Protein AF-A0A382HVM8-F1 (afdb_monomer_lite)

Radius of gyration: 21.66 Å; chains: 1; bounding box: 78×42×53 Å

Sequence (182 aa):
MFVGMLILSVFGITFSLKAVERPIEVECPLGGSNAKGWVILGSYHSGVGLDGKQYGAHVQPNPPPECPDNGFLVYKENFSESELIQLRKYIFSEEYQSMWKNTAPAFYRLAKIYEYMGESITDHYYHYVIATWEYDYPPFGKKYSFYTLEAIEVLKKTIGIMRSNLLSETQFVEVHYLLAEL

pLDDT: mean 85.9, std 16.01, range [37.81, 98.69]

Organism: NCBI:txid408172

Structure (mmCIF, N/CA/C/O backbone):
data_AF-A0A382HVM8-F1
#
_entry.id   AF-A0A382HVM8-F1
#
loop_
_atom_site.group_PDB
_atom_site.id
_atom_site.type_symbol
_atom_site.label_atom_id
_atom_site.label_alt_id
_atom_site.label_comp_id
_atom_site.label_asym_id
_atom_site.label_entity_id
_atom_site.label_seq_id
_atom_site.pdbx_PDB_ins_code
_atom_site.Cartn_x
_atom_site.Cartn_y
_atom_site.Cartn_z
_atom_site.occupancy
_atom_site.B_iso_or_equiv
_atom_site.auth_seq_id
_atom_site.auth_comp_id
_atom_site.auth_asym_id
_atom_site.auth_atom_id
_atom_site.pdbx_PDB_model_num
ATOM 1 N N . MET A 1 1 ? 63.382 -13.821 -36.433 1.00 37.81 1 MET A N 1
ATOM 2 C CA . MET A 1 1 ? 63.246 -12.443 -35.921 1.00 37.81 1 MET A CA 1
ATOM 3 C C . MET A 1 1 ? 61.794 -12.280 -35.494 1.00 37.81 1 MET A C 1
ATOM 5 O O . MET A 1 1 ? 60.917 -12.332 -36.344 1.00 37.81 1 MET A O 1
ATOM 9 N N . PHE A 1 2 ? 61.550 -12.293 -34.184 1.00 41.06 2 PHE A N 1
ATOM 10 C CA . PHE A 1 2 ? 60.227 -12.287 -33.550 1.00 41.06 2 PHE A CA 1
ATOM 11 C C . PHE A 1 2 ? 59.640 -10.873 -33.538 1.00 41.06 2 PHE A C 1
ATOM 13 O O . PHE A 1 2 ? 60.324 -9.970 -33.073 1.00 41.06 2 PHE A O 1
ATOM 20 N N . VAL A 1 3 ? 58.370 -10.709 -33.918 1.00 41.31 3 VAL A N 1
ATOM 21 C CA . VAL A 1 3 ? 57.500 -9.666 -33.346 1.00 41.31 3 VAL A CA 1
ATOM 22 C C . VAL A 1 3 ? 56.098 -10.263 -33.200 1.00 41.31 3 VAL A C 1
ATOM 24 O O . VAL A 1 3 ? 55.294 -10.242 -34.126 1.00 41.31 3 VAL A O 1
ATOM 27 N N . GLY A 1 4 ? 55.834 -10.873 -32.044 1.00 42.28 4 GLY A N 1
ATOM 28 C CA . GLY A 1 4 ? 54.485 -11.253 -31.632 1.00 42.28 4 GLY A CA 1
ATOM 29 C C . GLY A 1 4 ? 53.815 -10.047 -30.981 1.00 42.28 4 GLY A C 1
ATOM 30 O O . GLY A 1 4 ? 54.260 -9.593 -29.929 1.00 42.28 4 GLY A O 1
ATOM 31 N N . MET A 1 5 ? 52.782 -9.504 -31.621 1.00 45.06 5 MET A N 1
ATOM 32 C CA . MET A 1 5 ? 52.006 -8.379 -31.104 1.00 45.06 5 MET A CA 1
ATOM 33 C C . MET A 1 5 ? 50.995 -8.904 -30.076 1.00 45.06 5 MET A C 1
ATOM 35 O O . MET A 1 5 ? 49.985 -9.507 -30.428 1.00 45.06 5 MET A O 1
ATOM 39 N N . LEU A 1 6 ? 51.306 -8.721 -28.793 1.00 43.75 6 LEU A N 1
ATOM 40 C CA . LEU A 1 6 ? 50.438 -9.063 -27.668 1.00 43.75 6 LEU A CA 1
ATOM 41 C C . LEU A 1 6 ? 49.329 -8.004 -27.561 1.00 43.75 6 LEU A C 1
ATOM 43 O O . LEU A 1 6 ? 49.561 -6.894 -27.087 1.00 43.75 6 LEU A O 1
ATOM 47 N N . ILE A 1 7 ? 48.126 -8.336 -28.033 1.00 53.12 7 ILE A N 1
ATOM 48 C CA . ILE A 1 7 ? 46.932 -7.508 -27.835 1.00 53.12 7 ILE A CA 1
ATOM 49 C C . ILE A 1 7 ? 46.435 -7.758 -26.407 1.00 53.12 7 ILE A C 1
ATOM 51 O O . ILE A 1 7 ? 45.802 -8.771 -26.121 1.00 53.12 7 ILE A O 1
ATOM 55 N N . LEU A 1 8 ? 46.749 -6.834 -25.498 1.00 46.56 8 LEU A N 1
ATOM 56 C CA . LEU A 1 8 ? 46.142 -6.757 -24.170 1.00 46.56 8 LEU A CA 1
ATOM 57 C C . LEU A 1 8 ? 44.686 -6.297 -24.327 1.00 46.56 8 LEU A C 1
ATOM 59 O O . LEU A 1 8 ? 44.400 -5.105 -24.413 1.00 46.56 8 LEU A O 1
ATOM 63 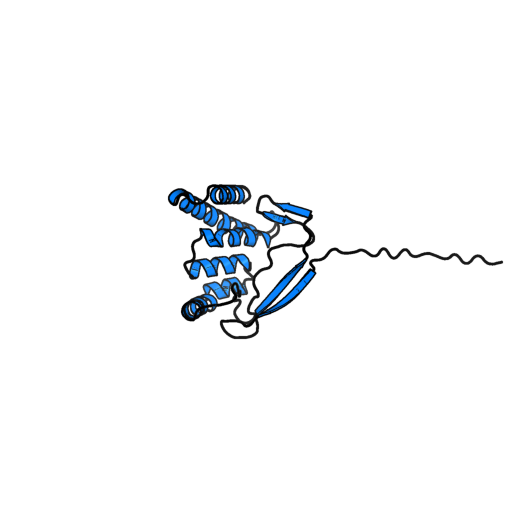N N . SER A 1 9 ? 43.754 -7.248 -24.389 1.00 52.94 9 SER A N 1
ATOM 64 C CA . SER A 1 9 ? 42.328 -6.954 -24.269 1.00 52.94 9 SER A CA 1
ATOM 65 C C . SER A 1 9 ? 42.030 -6.551 -22.824 1.00 52.94 9 SER A C 1
ATOM 67 O O . SER A 1 9 ? 41.963 -7.402 -21.934 1.00 52.94 9 SER A O 1
ATOM 69 N N . VAL A 1 10 ? 41.865 -5.252 -22.580 1.00 55.69 10 VAL A N 1
ATOM 70 C CA . VAL A 1 10 ? 41.338 -4.734 -21.315 1.00 55.69 10 VAL A CA 1
ATOM 71 C C . VAL A 1 10 ? 39.867 -5.145 -21.233 1.00 55.69 10 VAL A C 1
ATOM 73 O O . VAL A 1 10 ? 38.993 -4.484 -21.788 1.00 55.69 10 VAL A O 1
ATOM 76 N N . PHE A 1 11 ? 39.589 -6.268 -20.571 1.00 50.72 11 PHE A N 1
ATOM 77 C CA . PHE A 1 11 ? 38.240 -6.589 -20.114 1.00 50.72 11 PHE A CA 1
ATOM 78 C C . PHE A 1 11 ? 37.888 -5.587 -19.012 1.00 50.72 11 PHE A C 1
ATOM 80 O O . PHE A 1 11 ? 38.277 -5.747 -17.857 1.00 50.72 11 PHE A O 1
ATOM 87 N N . GLY A 1 12 ? 37.198 -4.509 -19.385 1.00 49.56 12 GLY A N 1
ATOM 88 C CA . GLY A 1 12 ? 36.586 -3.606 -18.422 1.00 49.56 12 GLY A CA 1
ATOM 89 C C . GLY A 1 12 ? 35.545 -4.379 -17.620 1.00 49.56 12 GLY A C 1
ATOM 90 O O . GLY A 1 12 ? 34.498 -4.739 -18.150 1.00 49.56 12 GLY A O 1
ATOM 91 N N . ILE A 1 13 ? 35.839 -4.662 -16.351 1.00 52.75 13 ILE A N 1
ATOM 92 C CA . ILE A 1 13 ? 34.849 -5.193 -15.416 1.00 52.75 13 ILE A CA 1
ATOM 93 C C . ILE A 1 13 ? 33.892 -4.040 -15.117 1.00 52.75 13 ILE A C 1
ATOM 95 O O . ILE A 1 13 ? 34.187 -3.159 -14.311 1.00 52.75 13 ILE A O 1
ATOM 99 N N . THR A 1 14 ? 32.751 -4.006 -15.800 1.00 47.22 14 THR A N 1
ATOM 100 C CA . THR A 1 14 ? 31.654 -3.116 -15.428 1.00 47.22 14 THR A CA 1
ATOM 101 C C . THR A 1 14 ? 31.059 -3.636 -14.125 1.00 47.22 14 THR A C 1
ATOM 103 O O . THR A 1 14 ? 30.278 -4.588 -14.127 1.00 47.22 14 THR A O 1
ATOM 106 N N . PHE A 1 15 ? 31.438 -3.036 -12.997 1.00 50.12 15 PHE A N 1
ATOM 107 C CA . PHE A 1 15 ? 30.725 -3.232 -11.740 1.00 50.12 15 PHE A CA 1
ATOM 108 C C . PHE A 1 15 ? 29.355 -2.562 -11.863 1.00 50.12 15 PHE A C 1
ATOM 110 O O . PHE A 1 15 ? 29.220 -1.353 -11.690 1.00 50.12 15 PHE A O 1
ATOM 117 N N . SER A 1 16 ? 28.325 -3.335 -12.198 1.00 54.16 16 SER A N 1
ATOM 118 C CA . SER A 1 16 ? 26.950 -2.885 -12.004 1.00 54.16 16 SER A CA 1
ATOM 119 C C . SER A 1 16 ? 26.664 -2.899 -10.504 1.00 54.16 16 SER A C 1
ATOM 121 O O . SER A 1 16 ? 26.513 -3.968 -9.915 1.00 54.16 16 SER A O 1
ATOM 123 N N . LEU A 1 17 ? 26.609 -1.721 -9.881 1.00 56.84 17 LEU A N 1
ATOM 124 C CA . LEU A 1 17 ? 26.059 -1.560 -8.535 1.00 56.84 17 LEU A CA 1
ATOM 125 C C . LEU A 1 17 ? 24.575 -1.935 -8.611 1.00 56.84 17 LEU A C 1
ATOM 127 O O . LEU A 1 17 ? 23.784 -1.184 -9.170 1.00 56.84 17 LEU A O 1
ATOM 131 N N . LYS A 1 18 ? 24.216 -3.132 -8.149 1.00 60.19 18 LYS A N 1
ATOM 132 C CA . LYS A 1 18 ? 22.827 -3.587 -8.025 1.00 60.19 18 LYS A CA 1
ATOM 133 C C . LYS A 1 18 ? 22.437 -3.648 -6.555 1.00 60.19 18 LYS A C 1
ATOM 135 O O . LYS A 1 18 ? 23.297 -3.823 -5.690 1.00 60.19 18 LYS A O 1
ATOM 140 N N . ALA A 1 19 ? 21.135 -3.572 -6.298 1.00 66.19 19 ALA A N 1
ATOM 141 C CA . ALA A 1 19 ? 20.548 -3.938 -5.017 1.00 66.19 19 ALA A CA 1
ATOM 142 C C . ALA A 1 19 ? 21.050 -5.288 -4.530 1.00 66.19 19 ALA A C 1
ATOM 144 O O . ALA A 1 19 ? 20.976 -6.292 -5.239 1.00 66.19 19 ALA A O 1
ATOM 145 N N . VAL A 1 20 ? 21.614 -5.282 -3.317 1.00 82.38 20 VAL A N 1
ATOM 146 C CA . VAL A 1 20 ? 21.903 -6.517 -2.605 1.00 82.38 20 VAL A CA 1
ATOM 147 C C . VAL A 1 20 ? 20.584 -6.908 -1.973 1.00 82.38 20 VAL A C 1
ATOM 149 O O . VAL A 1 20 ? 20.233 -6.431 -0.899 1.00 82.38 20 VAL A O 1
ATOM 152 N N . GLU A 1 21 ? 19.820 -7.716 -2.691 1.00 86.56 21 GLU A N 1
ATOM 153 C CA . GLU A 1 21 ? 18.525 -8.213 -2.249 1.00 86.56 21 GLU A CA 1
ATOM 154 C C . GLU A 1 21 ? 18.589 -9.715 -2.060 1.00 86.56 21 GLU A C 1
ATOM 156 O O . GLU A 1 21 ? 19.360 -10.424 -2.714 1.00 86.56 21 GLU A O 1
ATOM 161 N N . ARG A 1 22 ? 17.754 -10.209 -1.155 1.00 91.44 22 ARG A N 1
ATOM 162 C CA . ARG A 1 22 ? 17.593 -11.636 -0.927 1.00 91.44 22 ARG A CA 1
ATOM 163 C C . ARG A 1 22 ? 16.117 -11.991 -1.025 1.00 91.44 22 ARG A C 1
ATOM 165 O O . ARG A 1 22 ? 15.311 -11.334 -0.362 1.00 91.44 22 ARG A O 1
ATOM 172 N N . PRO A 1 23 ? 15.757 -13.030 -1.796 1.00 94.75 23 PRO A N 1
ATOM 173 C CA . PRO A 1 23 ? 14.389 -13.505 -1.808 1.00 94.75 23 PRO A CA 1
ATOM 174 C C . PRO A 1 23 ? 14.037 -14.055 -0.425 1.00 94.75 23 PRO A C 1
ATOM 176 O O . PRO A 1 23 ? 14.858 -14.694 0.248 1.00 94.75 23 PRO A O 1
ATOM 179 N N . ILE A 1 24 ? 12.811 -13.792 -0.002 1.00 96.19 24 ILE A N 1
ATOM 180 C CA . ILE A 1 24 ? 12.230 -14.345 1.213 1.00 96.19 24 ILE A CA 1
ATOM 181 C C . ILE A 1 24 ? 10.921 -15.044 0.897 1.00 96.19 24 ILE A C 1
ATOM 183 O O . ILE A 1 24 ? 10.186 -14.648 -0.009 1.00 96.19 24 ILE A O 1
ATOM 187 N N . GLU A 1 25 ? 10.644 -16.069 1.690 1.00 97.88 25 GLU A N 1
ATOM 188 C CA . GLU A 1 25 ? 9.352 -16.729 1.736 1.00 97.88 25 GLU A CA 1
ATOM 189 C C . GLU A 1 25 ? 8.856 -16.712 3.177 1.00 97.88 25 GLU A C 1
ATOM 191 O O . GLU A 1 25 ? 9.616 -17.018 4.099 1.00 97.88 25 GLU A O 1
ATOM 196 N N . VAL A 1 26 ? 7.598 -16.328 3.364 1.00 97.31 26 VAL A N 1
ATOM 197 C CA . VAL A 1 26 ? 6.917 -16.338 4.663 1.00 97.31 26 VAL A CA 1
ATOM 198 C C . VAL A 1 26 ? 5.597 -17.084 4.526 1.00 97.31 26 VAL A C 1
ATOM 200 O O . VAL A 1 26 ? 5.016 -17.135 3.441 1.00 97.31 26 VAL A O 1
ATOM 203 N N . GLU A 1 27 ? 5.126 -17.694 5.608 1.00 97.75 27 GLU A N 1
ATOM 204 C CA . GLU A 1 27 ? 3.836 -18.384 5.603 1.00 97.75 27 GLU A CA 1
ATOM 205 C C . GLU A 1 27 ? 2.711 -17.406 5.235 1.00 97.75 27 GLU A C 1
ATOM 207 O O . GLU A 1 27 ? 2.679 -16.280 5.732 1.00 97.75 27 GLU A O 1
ATOM 212 N N . CYS A 1 28 ? 1.793 -17.819 4.354 1.00 97.56 28 CYS A N 1
ATOM 213 C CA . CYS A 1 28 ? 0.627 -17.006 4.024 1.00 97.56 28 CYS A CA 1
ATOM 214 C C . CYS A 1 28 ? -0.447 -17.163 5.117 1.00 97.56 28 CYS A C 1
ATOM 216 O O . CYS A 1 28 ? -1.061 -18.231 5.196 1.00 97.56 28 CYS A O 1
ATOM 218 N N . PRO A 1 29 ? -0.779 -16.118 5.901 1.00 97.38 29 PRO A N 1
ATOM 219 C CA . PRO A 1 29 ? -1.693 -16.255 7.043 1.00 97.38 29 PRO A CA 1
ATOM 220 C C . PRO A 1 29 ? -3.130 -16.627 6.652 1.00 97.38 29 PRO A C 1
ATOM 222 O O . PRO A 1 29 ? -3.915 -17.113 7.463 1.00 97.38 29 PRO A O 1
ATOM 225 N N . LEU A 1 30 ? -3.503 -16.396 5.391 1.00 97.12 30 LEU A N 1
ATOM 226 C CA . LEU A 1 30 ? -4.824 -16.735 4.865 1.00 97.12 30 LEU A CA 1
ATOM 227 C C . LEU A 1 30 ? -4.886 -18.142 4.248 1.00 97.12 30 LEU A C 1
ATOM 229 O O . LEU A 1 30 ? -5.970 -18.576 3.841 1.00 97.12 30 LEU A O 1
ATOM 233 N N . GLY A 1 31 ? -3.769 -18.873 4.254 1.00 94.19 31 GLY A N 1
ATOM 234 C CA . GLY A 1 31 ? -3.607 -20.194 3.656 1.00 94.19 31 GLY A CA 1
ATOM 235 C C . GLY A 1 31 ? -3.181 -20.148 2.187 1.00 94.19 31 GLY A C 1
ATOM 236 O O . GLY A 1 31 ? -3.271 -19.112 1.524 1.00 94.19 31 GLY A O 1
ATOM 237 N N . GLY A 1 32 ? -2.736 -21.301 1.685 1.00 95.19 32 GLY A N 1
ATOM 238 C CA . GLY A 1 32 ? -2.131 -21.451 0.361 1.00 95.19 32 GLY A CA 1
ATOM 239 C C . GLY A 1 32 ? -0.611 -21.586 0.443 1.00 95.19 32 GLY A C 1
ATOM 240 O O . GLY A 1 32 ? -0.058 -21.958 1.476 1.00 95.19 32 GLY A O 1
ATOM 241 N N . SER A 1 33 ? 0.051 -21.306 -0.668 1.00 97.81 33 SER A N 1
ATOM 242 C CA . SER A 1 33 ? 1.502 -21.297 -0.813 1.00 97.81 33 SER A CA 1
ATOM 243 C C . SER A 1 33 ? 2.118 -20.109 -0.074 1.00 97.81 33 SER A C 1
ATOM 245 O O . SER A 1 33 ? 1.481 -19.067 0.097 1.00 97.81 33 SER A O 1
ATOM 247 N N . ASN A 1 34 ? 3.388 -20.247 0.315 1.00 98.25 34 ASN A N 1
ATOM 248 C CA . ASN A 1 34 ? 4.133 -19.181 0.982 1.00 98.25 34 ASN A CA 1
ATOM 249 C C . ASN A 1 34 ? 4.139 -17.885 0.165 1.00 98.25 34 ASN A C 1
ATOM 251 O O . ASN A 1 34 ? 4.308 -17.898 -1.060 1.00 98.25 34 ASN A O 1
ATOM 255 N N . ALA A 1 35 ? 3.996 -16.768 0.873 1.00 98.12 35 ALA A N 1
ATOM 256 C CA . ALA A 1 35 ? 4.132 -15.441 0.311 1.00 98.12 35 ALA A CA 1
ATOM 257 C C . ALA A 1 35 ? 5.588 -15.171 -0.062 1.00 98.12 35 ALA A C 1
ATOM 259 O O . ALA A 1 35 ? 6.503 -15.506 0.692 1.00 98.12 35 ALA A O 1
ATOM 260 N N . LYS A 1 36 ? 5.797 -14.557 -1.226 1.00 98.06 36 LYS A N 1
ATOM 261 C CA . LYS A 1 36 ? 7.123 -14.324 -1.805 1.00 98.06 36 LYS A CA 1
ATOM 262 C C . LYS A 1 36 ? 7.433 -12.840 -1.831 1.00 98.06 36 LYS A C 1
ATOM 264 O O . LYS A 1 36 ? 6.590 -12.036 -2.214 1.00 98.06 36 LYS A O 1
ATOM 269 N N . GLY A 1 37 ? 8.652 -12.481 -1.456 1.00 95.00 37 GLY A N 1
ATOM 270 C CA . GLY A 1 37 ? 9.107 -11.096 -1.468 1.00 95.00 37 GLY A CA 1
ATOM 271 C C . GLY A 1 37 ? 10.623 -10.986 -1.480 1.00 95.00 37 GLY A C 1
ATOM 272 O O . GLY A 1 37 ? 11.336 -11.975 -1.653 1.00 95.00 37 GLY A O 1
ATOM 273 N N . TRP A 1 38 ? 11.110 -9.768 -1.266 1.00 92.25 38 TRP A N 1
ATOM 274 C CA . TRP A 1 38 ? 12.533 -9.449 -1.270 1.00 92.25 38 TRP A CA 1
ATOM 275 C C . TRP A 1 38 ? 12.876 -8.596 -0.059 1.00 92.25 38 TRP A C 1
ATOM 277 O O . TRP A 1 38 ? 12.188 -7.620 0.229 1.00 92.25 38 TRP A O 1
ATOM 287 N N . VAL A 1 39 ? 13.968 -8.935 0.621 1.00 89.56 39 VAL A N 1
ATOM 288 C CA . VAL A 1 39 ? 14.562 -8.061 1.638 1.00 89.56 39 VAL A CA 1
ATOM 289 C C . VAL A 1 39 ? 15.790 -7.384 1.071 1.00 89.56 39 VAL A C 1
ATOM 291 O O . VAL A 1 39 ? 16.594 -8.012 0.376 1.00 89.56 39 VAL A O 1
ATOM 294 N N . ILE A 1 40 ? 15.950 -6.111 1.405 1.00 85.56 40 ILE A N 1
ATOM 295 C CA . ILE A 1 40 ? 17.106 -5.315 1.013 1.00 85.56 40 ILE A CA 1
ATOM 296 C C . ILE A 1 40 ? 18.188 -5.520 2.071 1.00 85.56 40 ILE A C 1
ATOM 298 O O . ILE A 1 40 ? 17.994 -5.218 3.244 1.00 85.56 40 ILE A O 1
ATOM 302 N N . LEU A 1 41 ? 19.329 -6.060 1.655 1.00 85.31 41 LEU A N 1
ATOM 303 C CA . LEU A 1 41 ? 20.527 -6.235 2.479 1.00 85.31 41 LEU A CA 1
ATOM 304 C C . LEU A 1 41 ? 21.512 -5.071 2.315 1.00 85.31 41 LEU A C 1
ATOM 306 O O . LEU A 1 41 ? 22.383 -4.876 3.159 1.00 85.31 41 LEU A O 1
ATOM 310 N N . GLY A 1 42 ? 21.389 -4.308 1.229 1.00 80.62 42 GLY A N 1
ATOM 311 C CA . GLY A 1 42 ? 22.202 -3.128 0.967 1.00 80.62 42 GLY A CA 1
ATOM 312 C C . GLY A 1 42 ? 21.644 -2.297 -0.181 1.00 80.62 42 GLY A C 1
ATOM 313 O O . GLY A 1 42 ? 21.281 -2.838 -1.233 1.00 80.62 42 GLY A O 1
ATOM 314 N N . SER A 1 43 ? 21.599 -0.979 0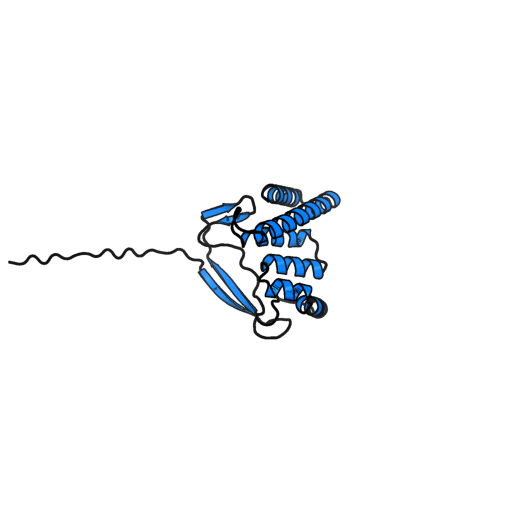.020 1.00 77.25 43 SER A N 1
ATOM 315 C CA . SER A 1 43 ? 21.109 -0.028 -0.971 1.00 77.25 43 SER A CA 1
ATOM 316 C C . SER A 1 43 ? 22.057 1.143 -1.223 1.00 77.25 43 SER A C 1
ATOM 318 O O . SER A 1 43 ? 22.815 1.563 -0.350 1.00 77.25 43 SER A O 1
ATOM 320 N N . TYR A 1 44 ? 22.020 1.654 -2.453 1.00 81.31 44 TYR A N 1
ATOM 321 C CA . TYR A 1 44 ? 22.707 2.867 -2.883 1.00 81.31 44 TYR A CA 1
ATOM 322 C C . TYR A 1 44 ? 21.725 3.793 -3.609 1.00 81.31 44 TYR A C 1
ATOM 324 O O . TYR A 1 44 ? 21.033 3.391 -4.543 1.00 81.31 44 TYR A O 1
ATOM 332 N N . HIS A 1 45 ? 21.688 5.059 -3.213 1.00 8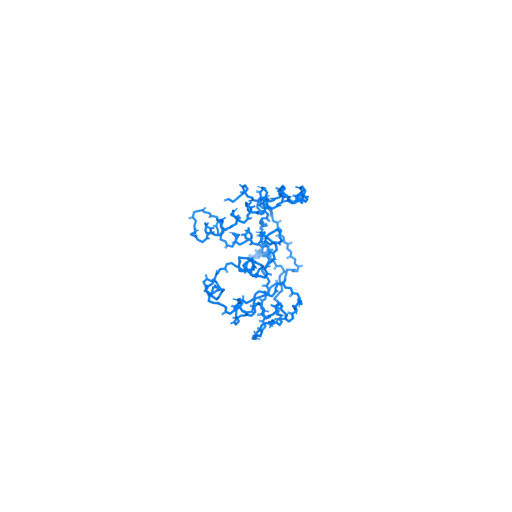3.44 45 HIS A N 1
ATOM 333 C CA . HIS A 1 45 ? 20.806 6.056 -3.814 1.00 83.44 45 HIS A CA 1
ATOM 334 C C . HIS A 1 45 ? 21.645 7.210 -4.345 1.00 83.44 45 HIS A C 1
ATOM 336 O O . HIS A 1 45 ? 22.542 7.701 -3.663 1.00 83.44 45 HIS A O 1
ATOM 342 N N . SER A 1 46 ? 21.359 7.631 -5.573 1.00 86.75 46 SER A N 1
ATOM 343 C CA . SER A 1 46 ? 21.968 8.808 -6.190 1.00 86.75 46 SER A CA 1
ATOM 344 C C . SER A 1 46 ? 21.212 10.095 -5.859 1.00 86.75 46 SER A C 1
ATOM 346 O O . SER A 1 46 ? 21.741 11.178 -6.086 1.00 86.75 46 SER A O 1
ATOM 348 N N . GLY A 1 47 ? 19.981 9.996 -5.351 1.00 87.06 47 GLY A N 1
ATOM 349 C CA . GLY A 1 47 ? 19.177 11.149 -4.963 1.00 87.06 47 GLY A CA 1
ATOM 350 C C . GLY A 1 47 ? 17.818 10.758 -4.396 1.00 87.06 47 GLY A C 1
ATOM 351 O O . GLY A 1 47 ? 17.473 9.578 -4.334 1.00 87.06 47 GLY A O 1
ATOM 352 N N . VAL A 1 48 ? 17.051 11.767 -3.991 1.00 88.38 48 VAL A N 1
ATOM 353 C CA . VAL A 1 48 ? 15.687 11.623 -3.474 1.00 88.38 48 VAL A CA 1
ATOM 354 C C . VAL A 1 48 ? 14.827 12.724 -4.093 1.00 88.38 48 VAL A C 1
ATOM 356 O O . VAL A 1 48 ? 15.270 13.870 -4.179 1.00 88.38 48 VAL A O 1
ATOM 359 N N . GLY A 1 49 ? 13.647 12.358 -4.586 1.00 87.56 49 GLY A N 1
ATOM 360 C CA . GLY A 1 49 ? 12.632 13.277 -5.083 1.00 87.56 49 GLY A CA 1
ATOM 361 C C . GLY A 1 49 ? 11.974 14.056 -3.956 1.00 87.56 49 GLY A C 1
ATOM 362 O O . GLY A 1 49 ? 12.064 13.686 -2.787 1.00 87.56 49 GLY A O 1
ATOM 363 N N . LEU A 1 50 ? 11.305 15.148 -4.309 1.00 87.44 50 LEU A N 1
ATOM 364 C CA . LEU A 1 50 ? 10.565 15.960 -3.342 1.00 87.44 50 LEU A CA 1
ATOM 365 C C . LEU A 1 50 ? 9.338 15.215 -2.786 1.00 87.44 50 LEU A C 1
ATOM 367 O O . LEU A 1 50 ? 8.911 15.477 -1.668 1.00 87.44 50 LEU A O 1
ATOM 371 N N . ASP A 1 51 ? 8.848 14.221 -3.526 1.00 87.19 51 ASP A N 1
ATOM 372 C CA . ASP A 1 51 ? 7.848 13.246 -3.098 1.00 87.19 51 ASP A CA 1
ATOM 373 C C . ASP A 1 51 ? 8.416 12.144 -2.181 1.00 87.19 51 ASP A C 1
ATOM 375 O O . ASP A 1 51 ? 7.677 11.260 -1.758 1.00 87.19 51 ASP A O 1
ATOM 379 N N . GLY A 1 52 ? 9.722 12.162 -1.888 1.00 88.12 52 GLY A N 1
ATOM 380 C CA . GLY A 1 52 ? 10.418 11.140 -1.103 1.00 88.12 52 GLY A CA 1
ATOM 381 C C . GLY A 1 52 ? 10.902 9.934 -1.915 1.00 88.12 52 GLY A C 1
ATOM 382 O O . GLY A 1 52 ? 11.558 9.048 -1.354 1.00 88.12 52 GLY A O 1
ATOM 383 N N . LYS A 1 53 ? 10.645 9.889 -3.232 1.00 88.31 53 LYS A N 1
ATOM 384 C CA . LYS A 1 53 ? 11.057 8.772 -4.092 1.00 88.31 53 LYS A CA 1
ATOM 385 C C . LYS A 1 53 ? 12.572 8.682 -4.170 1.00 88.31 53 LYS A C 1
ATOM 387 O O . LYS A 1 53 ? 13.248 9.620 -4.585 1.00 88.31 53 LYS A O 1
ATOM 392 N N . GLN A 1 54 ? 13.133 7.531 -3.823 1.00 87.12 54 GLN A N 1
ATOM 393 C CA . GLN A 1 54 ? 14.574 7.320 -3.931 1.00 87.12 54 GLN A CA 1
ATOM 394 C C . GLN A 1 54 ? 14.971 7.023 -5.383 1.00 87.12 54 GLN A C 1
ATOM 396 O O . GLN A 1 54 ? 14.432 6.115 -6.018 1.00 87.12 54 GLN A O 1
ATOM 401 N N . TYR A 1 55 ? 15.949 7.769 -5.896 1.00 84.31 55 TYR A N 1
ATOM 402 C CA . TYR A 1 55 ? 16.547 7.565 -7.213 1.00 84.31 55 TYR A CA 1
ATOM 403 C C . TYR A 1 55 ? 17.911 6.894 -7.080 1.00 84.31 55 TYR A C 1
ATOM 405 O O . TYR A 1 55 ? 18.692 7.205 -6.179 1.00 84.31 55 TYR A O 1
ATOM 413 N N . GLY A 1 56 ? 18.229 5.993 -8.002 1.00 77.50 56 GLY A N 1
ATOM 414 C CA . GLY A 1 56 ? 19.510 5.298 -8.052 1.00 77.50 56 GLY A CA 1
ATOM 415 C C . GLY A 1 56 ? 19.359 3.907 -8.644 1.00 77.50 56 GLY A C 1
ATOM 416 O O . GLY A 1 56 ? 18.340 3.582 -9.246 1.00 77.50 56 GLY A O 1
ATOM 417 N N . ALA A 1 57 ? 20.361 3.055 -8.433 1.00 67.69 57 ALA A N 1
ATOM 418 C CA . ALA A 1 57 ? 20.296 1.654 -8.853 1.00 67.69 57 ALA A CA 1
ATOM 419 C C . ALA A 1 57 ? 19.326 0.797 -8.005 1.00 67.69 57 ALA A C 1
ATOM 421 O O . ALA A 1 57 ? 19.230 -0.413 -8.202 1.00 67.69 57 ALA A O 1
ATOM 422 N N . HIS A 1 58 ? 18.642 1.427 -7.044 1.00 69.62 58 HIS A N 1
ATOM 423 C CA . HIS A 1 58 ? 17.791 0.810 -6.040 1.00 69.62 58 HIS A CA 1
ATOM 424 C C . HIS A 1 58 ? 16.523 1.653 -5.911 1.00 69.62 58 HIS A C 1
ATOM 426 O O . HIS A 1 58 ? 16.607 2.832 -5.558 1.00 69.62 58 HIS A O 1
ATOM 432 N N . VAL A 1 59 ? 15.368 1.050 -6.183 1.00 64.69 59 VAL A N 1
ATOM 433 C CA . VAL A 1 59 ? 14.062 1.689 -6.000 1.00 64.69 59 VAL A CA 1
ATOM 434 C C . VAL A 1 59 ? 13.457 1.099 -4.732 1.00 64.69 59 VAL A C 1
ATOM 436 O O . VAL A 1 59 ? 13.172 -0.090 -4.682 1.00 64.69 59 VAL A O 1
ATOM 439 N N . GLN A 1 60 ? 13.345 1.914 -3.686 1.00 71.25 60 GLN A N 1
ATOM 440 C CA . GLN A 1 60 ? 12.686 1.563 -2.426 1.00 71.25 60 GLN A CA 1
ATOM 441 C C . GLN A 1 60 ? 11.379 2.351 -2.290 1.00 71.25 60 GLN A C 1
ATOM 443 O O . GLN A 1 60 ? 11.277 3.429 -2.882 1.00 71.25 60 GLN A O 1
ATOM 448 N N . PRO A 1 61 ? 10.435 1.887 -1.451 1.00 84.62 61 PRO A N 1
ATOM 449 C CA . PRO A 1 61 ? 10.474 0.640 -0.674 1.00 84.62 61 PRO A CA 1
ATOM 450 C C . PRO A 1 61 ? 10.091 -0.607 -1.485 1.00 84.62 61 PRO A C 1
ATOM 452 O O . PRO A 1 61 ? 9.340 -0.519 -2.453 1.00 84.62 61 PRO A O 1
ATOM 455 N N . ASN A 1 62 ? 10.573 -1.779 -1.054 1.00 88.00 62 ASN A N 1
ATOM 456 C CA . ASN A 1 62 ? 10.057 -3.060 -1.545 1.00 88.00 62 ASN A CA 1
ATOM 457 C C . ASN A 1 62 ? 8.693 -3.341 -0.900 1.00 88.00 62 ASN A C 1
ATOM 459 O O . ASN A 1 62 ? 8.538 -3.109 0.305 1.00 88.00 62 ASN A O 1
ATOM 463 N N . PRO A 1 63 ? 7.709 -3.851 -1.658 1.00 92.50 63 PRO A N 1
ATOM 464 C CA . PRO A 1 63 ? 6.428 -4.216 -1.082 1.00 92.50 63 PRO A CA 1
ATOM 465 C C . PRO A 1 63 ? 6.572 -5.404 -0.120 1.00 92.50 63 PRO A C 1
ATOM 467 O O . PRO A 1 63 ? 7.523 -6.188 -0.237 1.00 92.50 63 PRO A O 1
ATOM 470 N N . PRO A 1 64 ? 5.616 -5.582 0.810 1.00 96.06 64 PRO A N 1
ATOM 471 C CA . PRO A 1 64 ? 5.563 -6.786 1.626 1.00 96.06 64 PRO A CA 1
ATOM 472 C C . PRO A 1 64 ? 5.483 -8.059 0.768 1.00 96.06 64 PRO A C 1
ATOM 474 O O . PRO A 1 64 ? 4.984 -7.999 -0.360 1.00 96.06 64 PRO A O 1
ATOM 477 N N . PRO A 1 65 ? 5.912 -9.223 1.292 1.00 97.44 65 PRO A N 1
ATOM 478 C CA . PRO A 1 65 ? 5.748 -10.494 0.600 1.00 97.44 65 PRO A CA 1
ATOM 479 C C . PRO A 1 65 ? 4.296 -10.741 0.192 1.00 97.44 65 PRO A C 1
ATOM 481 O O . PRO A 1 65 ? 3.379 -10.549 0.989 1.00 97.44 65 PRO A O 1
ATOM 484 N N . GLU A 1 66 ? 4.092 -11.208 -1.034 1.00 98.19 66 GLU A N 1
ATOM 485 C CA . GLU A 1 66 ? 2.765 -11.422 -1.603 1.00 98.19 66 GLU A CA 1
ATOM 486 C C . GLU A 1 66 ? 2.431 -12.913 -1.693 1.00 98.19 66 GLU A C 1
ATOM 488 O O . GLU A 1 66 ? 3.201 -13.702 -2.248 1.00 98.19 66 GLU A O 1
ATOM 493 N N . CYS A 1 67 ? 1.272 -13.306 -1.162 1.00 98.31 67 CYS A N 1
ATOM 494 C CA . CYS A 1 67 ? 0.726 -14.650 -1.296 1.00 98.31 67 CYS A CA 1
ATOM 495 C C . CYS A 1 67 ? 0.313 -14.908 -2.757 1.00 98.31 67 CYS A C 1
ATOM 497 O O . CYS A 1 67 ? -0.617 -14.261 -3.247 1.00 98.31 67 CYS A O 1
ATOM 499 N N . PRO A 1 68 ? 0.920 -15.879 -3.461 1.00 97.75 68 PRO A N 1
ATOM 500 C CA . PRO A 1 68 ? 0.686 -16.070 -4.894 1.00 97.75 68 PRO A CA 1
ATOM 501 C C . PRO A 1 68 ? -0.724 -16.581 -5.228 1.00 97.75 68 PRO A C 1
ATOM 503 O O . PRO A 1 68 ? -1.188 -16.389 -6.347 1.00 97.75 68 PRO A O 1
ATOM 506 N N . ASP A 1 69 ? -1.412 -17.209 -4.272 1.00 97.56 69 ASP A N 1
ATOM 507 C CA . ASP A 1 69 ? -2.715 -17.840 -4.516 1.00 97.56 69 ASP A CA 1
ATOM 508 C C . ASP A 1 69 ? -3.909 -16.899 -4.296 1.00 97.56 69 ASP A C 1
ATOM 510 O O . ASP A 1 69 ? -5.008 -17.171 -4.779 1.00 97.56 69 ASP A O 1
ATOM 514 N N . ASN A 1 70 ? -3.725 -15.803 -3.554 1.00 97.56 70 ASN A N 1
ATOM 515 C CA . ASN A 1 70 ? -4.819 -14.897 -3.183 1.00 97.56 70 ASN A CA 1
ATOM 516 C C . ASN A 1 70 ? -4.458 -13.401 -3.243 1.00 97.56 70 ASN A C 1
ATOM 518 O O . ASN A 1 70 ? -5.348 -12.564 -3.090 1.00 97.56 70 ASN A O 1
ATOM 522 N N . GLY A 1 71 ? -3.189 -13.060 -3.476 1.00 97.81 71 GLY A N 1
ATOM 523 C CA . GLY A 1 71 ? -2.708 -11.687 -3.601 1.00 97.81 71 GLY A CA 1
ATOM 524 C C . GLY A 1 71 ? -2.513 -10.944 -2.286 1.00 97.81 71 GLY A C 1
ATOM 525 O O . GLY A 1 71 ? -2.203 -9.758 -2.317 1.00 97.81 71 GLY A O 1
ATOM 526 N N . PHE A 1 72 ? -2.697 -11.597 -1.135 1.00 98.56 72 PHE A N 1
ATOM 527 C CA . PHE A 1 72 ? -2.520 -10.954 0.162 1.00 98.56 72 PHE A CA 1
ATOM 528 C C . PHE A 1 72 ? -1.071 -10.514 0.382 1.00 98.56 72 PHE A C 1
ATOM 530 O O . PHE A 1 72 ? -0.142 -11.302 0.216 1.00 98.56 72 PHE A O 1
ATOM 537 N N . LEU A 1 73 ? -0.893 -9.264 0.804 1.00 98.25 73 LEU A N 1
ATOM 538 C CA . LEU A 1 73 ? 0.397 -8.698 1.184 1.00 98.25 73 LEU A CA 1
ATOM 539 C C . LEU A 1 73 ? 0.619 -8.933 2.678 1.00 98.25 73 LEU A C 1
ATOM 541 O O . LEU A 1 73 ? -0.109 -8.389 3.504 1.00 98.25 73 LEU A O 1
ATOM 545 N N . VAL A 1 74 ? 1.619 -9.733 3.039 1.00 98.06 74 VAL A N 1
ATOM 546 C CA . VAL A 1 74 ? 1.935 -10.070 4.433 1.00 98.06 74 VAL A CA 1
ATOM 547 C C . VAL A 1 74 ? 2.717 -8.914 5.063 1.00 98.06 74 VAL A C 1
ATOM 549 O O . VAL A 1 74 ? 3.943 -8.917 5.115 1.00 98.06 74 VAL A O 1
ATOM 552 N N . TYR A 1 75 ? 1.987 -7.878 5.484 1.00 96.31 75 TYR A N 1
ATOM 553 C CA . TYR A 1 75 ? 2.537 -6.581 5.904 1.00 96.31 75 TYR A CA 1
ATOM 554 C C . TYR A 1 75 ? 2.983 -6.501 7.369 1.00 96.31 75 TYR A C 1
ATOM 556 O O . TYR A 1 75 ? 3.572 -5.502 7.778 1.00 96.31 75 TYR A O 1
ATOM 564 N N . LYS A 1 76 ? 2.709 -7.532 8.171 1.00 95.38 76 LYS A N 1
ATOM 565 C CA . LYS A 1 76 ? 3.154 -7.624 9.564 1.00 95.38 76 LYS A CA 1
ATOM 566 C C . LYS A 1 76 ? 3.421 -9.069 9.959 1.00 95.38 76 LYS A C 1
ATOM 568 O O . LYS A 1 76 ? 2.933 -9.994 9.317 1.00 95.38 76 LYS A O 1
ATOM 573 N N . GLU A 1 77 ? 4.182 -9.244 11.033 1.00 93.69 77 GLU A N 1
ATOM 574 C CA . GLU A 1 77 ? 4.621 -10.566 11.493 1.00 93.69 77 GLU A CA 1
ATOM 575 C C . GLU A 1 77 ? 3.486 -11.392 12.102 1.00 93.69 77 GLU A C 1
ATOM 577 O O . GLU A 1 77 ? 3.420 -12.597 11.891 1.00 93.69 77 GLU A O 1
ATOM 582 N N . ASN A 1 78 ? 2.590 -10.746 12.854 1.00 95.88 78 ASN A N 1
ATOM 583 C CA . ASN A 1 78 ? 1.562 -11.433 13.629 1.00 95.88 78 ASN A CA 1
ATOM 584 C C . ASN A 1 78 ? 0.182 -10.816 13.393 1.00 95.88 78 ASN A C 1
ATOM 586 O O . ASN A 1 78 ? 0.005 -9.596 13.461 1.00 95.88 78 ASN A O 1
ATOM 590 N N . PHE A 1 79 ? -0.804 -11.682 13.171 1.00 97.12 79 PHE A N 1
ATOM 591 C CA . PHE A 1 79 ? -2.213 -11.330 13.033 1.00 97.12 79 PHE A CA 1
ATOM 592 C C . PHE A 1 79 ? -3.012 -12.026 14.129 1.00 97.12 79 PHE A C 1
ATOM 594 O O . PHE A 1 79 ? -2.798 -13.200 14.418 1.00 97.12 79 PHE A O 1
ATOM 601 N N . SER A 1 80 ? -3.947 -11.302 14.730 1.00 97.69 80 SER A N 1
ATOM 602 C CA . SER A 1 80 ? -4.960 -11.899 15.593 1.00 97.69 80 SER A CA 1
ATOM 603 C C . SER A 1 80 ? -6.011 -12.637 14.763 1.00 97.69 80 SER A C 1
ATOM 605 O O . SER A 1 80 ? -6.260 -12.308 13.602 1.00 97.69 80 SER A O 1
ATOM 607 N N . GLU A 1 81 ? -6.701 -13.594 15.381 1.00 97.50 81 GLU A N 1
ATOM 608 C CA . GLU A 1 81 ? -7.788 -14.332 14.727 1.00 97.50 81 GLU A CA 1
ATOM 609 C C . GLU A 1 81 ? -8.897 -13.409 14.202 1.00 97.50 81 GLU A C 1
ATOM 611 O O . GLU A 1 81 ? -9.408 -13.599 13.098 1.00 97.50 81 GLU A O 1
ATOM 616 N N . SER A 1 82 ? -9.246 -12.355 14.949 1.00 97.44 82 SER A N 1
ATOM 617 C CA . SER A 1 82 ? -10.254 -11.388 14.504 1.00 97.44 82 SER A CA 1
ATOM 618 C C . SER A 1 82 ? -9.814 -10.614 13.264 1.00 97.44 82 SER A C 1
ATOM 620 O O . SER A 1 82 ? -10.638 -10.362 12.385 1.00 97.44 82 SER A O 1
ATOM 622 N N . GLU A 1 83 ? -8.529 -10.269 13.163 1.00 98.00 83 GLU A N 1
ATOM 623 C CA . GLU A 1 83 ? -7.984 -9.636 11.962 1.00 98.00 83 GLU A CA 1
ATOM 624 C C . GLU A 1 83 ? -7.994 -10.601 10.782 1.00 98.00 83 GLU A C 1
ATOM 626 O O . GLU A 1 83 ? -8.446 -10.226 9.706 1.00 98.00 83 GLU A O 1
ATOM 631 N N . LEU A 1 84 ? -7.577 -11.857 10.974 1.00 98.38 84 LEU A N 1
ATOM 632 C CA . LEU A 1 84 ? -7.572 -12.859 9.905 1.00 98.38 84 LEU A CA 1
ATOM 633 C C . LEU A 1 84 ? -8.974 -13.131 9.355 1.00 98.38 84 LEU A C 1
ATOM 635 O O . LEU A 1 84 ? -9.130 -13.298 8.146 1.00 98.38 84 LEU A O 1
ATOM 639 N N . ILE A 1 85 ? -10.006 -13.131 10.203 1.00 98.19 85 ILE A N 1
ATOM 640 C CA . ILE A 1 85 ? -11.402 -13.272 9.765 1.00 98.19 85 ILE A CA 1
ATOM 641 C C . ILE A 1 85 ? -11.814 -12.098 8.863 1.00 98.19 85 ILE A C 1
ATOM 643 O O . ILE A 1 85 ? -12.399 -12.314 7.797 1.00 98.19 85 ILE A O 1
ATOM 647 N N . GLN A 1 86 ? -11.500 -10.861 9.260 1.00 98.25 86 GLN A N 1
ATOM 648 C CA . GLN A 1 86 ? -11.832 -9.667 8.475 1.00 98.25 86 GLN A CA 1
ATOM 649 C C . GLN A 1 86 ? -11.026 -9.598 7.173 1.00 98.25 86 GLN A C 1
ATOM 651 O O . GLN A 1 86 ? -11.602 -9.412 6.100 1.00 98.25 86 GLN A O 1
ATOM 656 N N . LEU A 1 87 ? -9.718 -9.843 7.246 1.00 98.50 87 LEU A N 1
ATOM 657 C CA . LEU A 1 87 ? -8.828 -9.897 6.090 1.00 98.50 87 LEU A CA 1
ATOM 658 C C . LEU A 1 87 ? -9.280 -10.971 5.107 1.00 98.50 87 LEU A C 1
ATOM 660 O O . LEU A 1 87 ? -9.390 -10.696 3.919 1.00 98.50 87 LEU A O 1
ATOM 664 N N . ARG A 1 88 ? -9.640 -12.171 5.576 1.00 98.38 88 ARG A N 1
ATOM 665 C CA . ARG A 1 88 ? -10.173 -13.223 4.702 1.00 98.38 88 ARG A CA 1
ATOM 666 C C . ARG A 1 88 ? -11.422 -12.751 3.961 1.00 98.38 88 ARG A C 1
ATOM 668 O O . ARG A 1 88 ? -11.548 -13.007 2.769 1.00 98.38 88 ARG A O 1
ATOM 675 N N . LYS A 1 89 ? -12.330 -12.036 4.627 1.00 98.44 89 LYS A N 1
ATOM 676 C CA . LYS A 1 89 ? -13.517 -11.483 3.963 1.00 98.44 89 LYS A CA 1
ATOM 677 C C . LYS A 1 89 ? -13.141 -10.484 2.863 1.00 98.44 89 LYS A C 1
ATOM 679 O O . LYS A 1 89 ? -13.731 -10.534 1.787 1.00 98.44 89 LYS A O 1
ATOM 684 N N . TYR A 1 90 ? -12.178 -9.601 3.116 1.00 98.69 90 TYR A N 1
ATOM 685 C CA . TYR A 1 90 ? -11.775 -8.580 2.149 1.00 98.69 90 TYR A CA 1
ATOM 686 C C . TYR A 1 90 ? -10.930 -9.121 1.002 1.00 98.69 90 TYR A C 1
ATOM 688 O O . TYR A 1 90 ? -11.254 -8.893 -0.159 1.00 98.69 90 TYR A O 1
ATOM 696 N N . ILE A 1 91 ? -9.878 -9.875 1.307 1.00 98.62 91 ILE A N 1
ATOM 697 C CA . ILE A 1 91 ? -8.934 -10.388 0.313 1.00 98.62 91 ILE A CA 1
ATOM 698 C C . ILE A 1 91 ? -9.638 -11.292 -0.696 1.00 98.62 91 ILE A C 1
ATOM 700 O O . ILE A 1 91 ? -9.335 -11.228 -1.882 1.00 98.62 91 ILE A O 1
ATOM 704 N N . PHE A 1 92 ? -10.619 -12.088 -0.265 1.00 98.38 92 PHE A N 1
ATOM 705 C CA . PHE A 1 92 ? -11.399 -12.944 -1.164 1.00 98.38 92 PHE A CA 1
ATOM 706 C C . PHE A 1 92 ? -12.621 -12.243 -1.789 1.00 98.38 92 PHE A C 1
ATOM 708 O O . PHE A 1 92 ? -13.386 -12.885 -2.508 1.00 98.38 92 PHE A O 1
ATOM 715 N N . SER A 1 93 ? -12.819 -10.945 -1.544 1.00 98.62 93 SER A N 1
ATOM 716 C CA . SER A 1 93 ? -13.888 -10.169 -2.180 1.00 98.62 93 SER A CA 1
ATOM 717 C C . SER A 1 93 ? -13.599 -9.897 -3.658 1.00 98.62 93 SER A C 1
ATOM 719 O O . SER A 1 93 ? -12.445 -9.860 -4.091 1.00 98.62 93 SER A O 1
ATOM 721 N N . GLU A 1 94 ? -14.653 -9.658 -4.440 1.00 98.44 94 GLU A N 1
ATOM 722 C CA . GLU A 1 94 ? -14.524 -9.283 -5.853 1.00 98.44 94 GLU A CA 1
ATOM 723 C C . GLU A 1 94 ? -13.711 -7.995 -6.037 1.00 98.44 94 GLU A C 1
ATOM 725 O O . GLU A 1 94 ? -12.884 -7.916 -6.943 1.00 98.44 94 GLU A O 1
ATOM 730 N N . GLU A 1 95 ? -13.897 -7.019 -5.146 1.00 97.62 95 GLU A N 1
ATOM 731 C CA . GLU A 1 95 ? -13.186 -5.740 -5.165 1.00 97.62 95 GLU A CA 1
ATOM 732 C C . GLU A 1 95 ? -11.666 -5.944 -5.101 1.00 97.62 95 GLU A C 1
ATOM 734 O O . GLU A 1 95 ? -10.939 -5.527 -6.007 1.00 97.62 95 GLU A O 1
ATOM 739 N N . TYR A 1 96 ? -11.181 -6.653 -4.075 1.00 98.50 96 TYR A N 1
ATOM 740 C CA . TYR A 1 96 ? -9.748 -6.892 -3.907 1.00 98.50 96 TYR A CA 1
ATOM 741 C C . TYR A 1 96 ? -9.183 -7.782 -5.017 1.00 98.50 96 TYR A C 1
ATOM 743 O O . TYR A 1 96 ? -8.146 -7.476 -5.609 1.00 98.50 96 TYR A O 1
ATOM 751 N N . GLN A 1 97 ? -9.888 -8.867 -5.345 1.00 98.50 97 GLN A N 1
ATOM 752 C CA . GL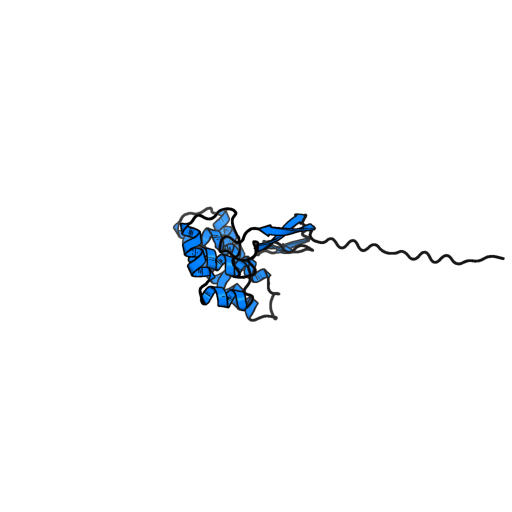N A 1 97 ? -9.457 -9.804 -6.379 1.00 98.50 97 GLN A CA 1
ATOM 753 C C . GLN A 1 97 ? -9.382 -9.143 -7.759 1.00 98.50 97 GLN A C 1
ATOM 755 O O . GLN A 1 97 ? -8.493 -9.475 -8.541 1.00 98.50 97 GLN A O 1
ATOM 760 N N . SER A 1 98 ? -10.272 -8.195 -8.064 1.00 97.94 98 SER A N 1
ATOM 761 C CA . SER A 1 98 ? -10.211 -7.408 -9.297 1.00 97.94 98 SER A CA 1
ATOM 762 C C . SER A 1 98 ? -8.970 -6.516 -9.330 1.00 97.94 98 SER A C 1
ATOM 764 O O . SER A 1 98 ? -8.245 -6.527 -10.325 1.00 97.94 98 SER A O 1
ATOM 766 N N . MET A 1 99 ? -8.661 -5.799 -8.243 1.00 96.19 99 MET A N 1
ATOM 767 C CA . MET A 1 99 ? -7.438 -4.986 -8.164 1.00 96.19 99 MET A CA 1
ATOM 768 C C . MET A 1 99 ? -6.179 -5.836 -8.348 1.00 96.19 99 MET A C 1
ATOM 770 O O . MET A 1 99 ? -5.300 -5.487 -9.136 1.00 96.19 99 MET A O 1
ATOM 774 N N . TRP A 1 100 ? -6.109 -6.971 -7.651 1.00 97.50 100 TRP A N 1
ATOM 775 C CA . TRP A 1 100 ? -4.972 -7.881 -7.721 1.00 97.50 100 TRP A CA 1
ATOM 776 C C . TRP A 1 100 ? -4.768 -8.445 -9.132 1.00 97.50 100 TRP A C 1
ATOM 778 O O . TRP A 1 100 ? -3.687 -8.310 -9.705 1.00 97.50 100 TRP A O 1
ATOM 788 N N . LYS A 1 101 ? -5.823 -8.991 -9.747 1.00 96.69 101 LYS A N 1
ATOM 789 C CA . LYS A 1 101 ? -5.762 -9.572 -11.101 1.00 96.69 101 LYS A CA 1
ATOM 790 C C . LYS A 1 101 ? -5.459 -8.538 -12.186 1.00 96.69 101 LYS A C 1
ATOM 792 O O . LYS A 1 101 ? -4.846 -8.881 -13.192 1.00 96.69 101 LYS A O 1
ATOM 797 N N . ASN A 1 102 ? -5.846 -7.279 -11.978 1.00 93.25 102 ASN A N 1
ATOM 798 C CA . ASN A 1 102 ? -5.523 -6.162 -12.873 1.00 93.25 102 ASN A CA 1
ATOM 799 C C . ASN A 1 102 ? -4.157 -5.514 -12.585 1.00 93.25 102 ASN A C 1
ATOM 801 O O . ASN A 1 102 ? -3.876 -4.422 -13.096 1.00 93.25 102 ASN A O 1
ATOM 805 N N . THR A 1 103 ? -3.325 -6.183 -11.778 1.00 91.75 103 THR A N 1
ATOM 806 C CA . THR A 1 103 ? -1.959 -5.779 -11.427 1.00 91.75 103 THR A CA 1
ATOM 807 C C . THR A 1 103 ? -1.907 -4.359 -10.859 1.00 91.75 103 THR A C 1
ATOM 809 O O . THR A 1 103 ? -1.090 -3.539 -11.287 1.00 91.75 103 THR A O 1
ATOM 812 N N . ALA A 1 104 ? -2.831 -4.029 -9.953 1.00 94.31 104 ALA A N 1
ATOM 813 C CA . ALA A 1 104 ? -2.749 -2.784 -9.199 1.00 94.31 104 ALA A CA 1
ATOM 814 C C . ALA A 1 104 ? -1.477 -2.773 -8.322 1.00 94.31 104 ALA A C 1
ATOM 816 O O . ALA A 1 104 ? -1.111 -3.836 -7.796 1.00 94.31 104 ALA A O 1
ATOM 817 N N . PRO A 1 105 ? -0.839 -1.600 -8.130 1.00 94.75 105 PRO A N 1
ATOM 818 C CA . PRO A 1 105 ? 0.351 -1.442 -7.306 1.00 94.75 105 PRO A CA 1
ATOM 819 C C . PRO A 1 105 ? 0.229 -2.119 -5.957 1.00 94.75 105 PRO A C 1
ATOM 821 O O . PRO A 1 105 ? -0.830 -2.069 -5.321 1.00 94.75 105 PRO A O 1
ATOM 824 N N . ALA A 1 106 ? 1.314 -2.735 -5.503 1.00 95.75 106 ALA A N 1
ATOM 825 C CA . ALA A 1 106 ? 1.303 -3.441 -4.229 1.00 95.75 106 ALA A CA 1
ATOM 826 C C . ALA A 1 106 ? 1.001 -2.467 -3.084 1.00 95.75 106 ALA A C 1
ATOM 828 O O . ALA A 1 106 ? 0.137 -2.737 -2.255 1.00 95.75 106 ALA A O 1
ATOM 829 N N . PHE A 1 107 ? 1.609 -1.280 -3.096 1.00 96.62 107 PHE A N 1
ATOM 830 C CA . PHE A 1 107 ? 1.336 -0.267 -2.079 1.00 96.62 107 PHE A CA 1
ATOM 831 C C . PHE A 1 107 ? -0.074 0.327 -2.164 1.00 96.62 107 PHE A C 1
ATOM 833 O O . PHE A 1 107 ? -0.663 0.610 -1.124 1.00 96.62 107 PHE A O 1
ATOM 840 N N . TYR A 1 108 ? -0.680 0.404 -3.354 1.00 97.44 108 TYR A N 1
ATOM 841 C CA . TYR A 1 108 ? -2.094 0.776 -3.467 1.00 97.44 108 TYR A CA 1
ATOM 842 C C . TYR A 1 108 ? -2.981 -0.276 -2.798 1.00 97.44 108 TYR A C 1
ATOM 844 O O . TYR A 1 108 ? -3.778 0.044 -1.922 1.00 97.44 108 TYR A O 1
ATOM 852 N N . ARG A 1 109 ? -2.796 -1.557 -3.142 1.00 97.94 109 ARG A N 1
ATOM 853 C CA . ARG A 1 109 ? -3.545 -2.663 -2.524 1.00 97.94 109 ARG A CA 1
ATOM 854 C C . ARG A 1 109 ? -3.325 -2.733 -1.016 1.00 97.94 109 ARG A C 1
ATOM 856 O O . ARG A 1 109 ? -4.267 -3.034 -0.290 1.00 97.94 109 ARG A O 1
ATOM 863 N N . LEU A 1 110 ? -2.112 -2.440 -0.547 1.00 98.19 110 LEU A N 1
ATOM 864 C CA . LEU A 1 110 ? -1.803 -2.354 0.875 1.00 98.19 110 LEU A CA 1
ATOM 865 C C . LEU A 1 110 ? -2.603 -1.235 1.545 1.00 98.19 110 LEU A C 1
ATOM 867 O O . LEU A 1 110 ? -3.242 -1.482 2.562 1.00 98.19 110 LEU A O 1
ATOM 871 N N . ALA A 1 111 ? -2.643 -0.042 0.950 1.00 98.19 111 ALA A N 1
ATOM 872 C CA . ALA A 1 111 ? -3.446 1.064 1.459 1.00 98.19 111 ALA A CA 1
ATOM 873 C C . ALA A 1 111 ? -4.932 0.686 1.568 1.00 98.19 111 ALA A C 1
ATOM 875 O O . ALA A 1 111 ? -5.548 0.909 2.606 1.00 98.19 111 ALA A O 1
ATOM 876 N N . LYS A 1 112 ? -5.489 0.013 0.552 1.00 98.31 112 LYS A N 1
ATOM 877 C CA . LYS A 1 112 ? -6.880 -0.469 0.586 1.00 98.31 112 LYS A CA 1
ATOM 878 C C . LYS A 1 112 ? -7.128 -1.525 1.671 1.00 98.31 112 LYS A C 1
ATOM 880 O O . LYS A 1 112 ? -8.214 -1.555 2.244 1.00 98.31 112 LYS A O 1
ATOM 885 N N . ILE A 1 113 ? -6.134 -2.361 1.994 1.00 98.44 113 ILE A N 1
ATOM 886 C CA . ILE A 1 113 ? -6.204 -3.273 3.149 1.00 98.44 113 ILE A CA 1
ATOM 887 C C . ILE A 1 113 ? -6.303 -2.472 4.452 1.00 98.44 113 ILE A C 1
ATOM 889 O O . ILE A 1 113 ? -7.202 -2.744 5.244 1.00 98.44 113 ILE A O 1
ATOM 893 N N . TYR A 1 114 ? -5.434 -1.478 4.663 1.00 98.25 114 TYR A N 1
ATOM 894 C CA . TYR A 1 114 ? -5.487 -0.615 5.851 1.00 98.25 114 TYR A CA 1
ATOM 895 C C . TYR A 1 114 ? -6.847 0.090 5.986 1.00 98.25 114 TYR A C 1
ATOM 897 O O . TYR A 1 114 ? -7.452 0.057 7.057 1.00 98.25 114 TYR A O 1
ATOM 905 N N . GLU A 1 115 ? -7.379 0.646 4.893 1.00 97.44 115 GLU A N 1
ATOM 906 C CA . GLU A 1 115 ? -8.708 1.269 4.884 1.00 97.44 115 GLU A CA 1
ATOM 907 C C . GLU A 1 115 ? -9.818 0.294 5.283 1.00 97.44 115 GLU A C 1
ATOM 909 O O . GLU A 1 115 ? -10.674 0.638 6.099 1.00 97.44 115 GLU A O 1
ATOM 914 N N . TYR A 1 116 ? -9.807 -0.924 4.732 1.00 98.12 116 TYR A N 1
ATOM 915 C CA . TYR A 1 116 ? -10.806 -1.939 5.066 1.00 98.12 116 TYR A CA 1
ATOM 916 C C . TYR A 1 116 ? -10.749 -2.335 6.543 1.00 98.12 116 TYR A C 1
ATOM 918 O O . TYR A 1 116 ? -11.786 -2.535 7.175 1.00 98.12 116 TYR A O 1
ATOM 926 N N . MET A 1 117 ? -9.537 -2.431 7.094 1.00 97.50 117 MET A N 1
ATOM 927 C CA . MET A 1 117 ? -9.304 -2.765 8.498 1.00 97.50 117 MET A CA 1
ATOM 928 C C . MET A 1 117 ? -9.637 -1.611 9.458 1.00 97.50 117 MET A C 1
ATOM 930 O O . MET A 1 117 ? -9.577 -1.793 10.671 1.00 97.50 117 MET A O 1
ATOM 934 N N . GLY A 1 118 ? -10.045 -0.447 8.937 1.00 96.56 118 GLY A N 1
ATOM 935 C CA . GLY A 1 118 ? -10.466 0.703 9.736 1.00 96.56 118 GLY A CA 1
ATOM 936 C C . GLY A 1 118 ? -9.309 1.515 10.313 1.00 96.56 118 GLY A C 1
ATOM 937 O O . GLY A 1 118 ? -9.516 2.286 11.250 1.00 96.56 118 GLY A O 1
ATOM 938 N N . GLU A 1 119 ? -8.108 1.349 9.765 1.00 95.62 119 GLU A N 1
ATOM 939 C CA . GLU A 1 119 ? -6.912 2.058 10.210 1.00 95.62 119 GLU A CA 1
ATOM 940 C C . GLU A 1 119 ? -6.989 3.540 9.822 1.00 95.62 119 GLU A C 1
ATOM 942 O O . GLU A 1 119 ? -7.595 3.916 8.810 1.00 95.62 119 GLU A O 1
ATOM 947 N N . SER A 1 120 ? -6.388 4.417 10.629 1.00 93.62 120 SER A N 1
ATOM 948 C CA . SER A 1 120 ? -6.430 5.854 10.351 1.00 93.62 120 SER A CA 1
ATOM 949 C C . SER A 1 120 ? -5.658 6.168 9.074 1.00 93.62 120 SER A C 1
ATOM 951 O O . SER A 1 120 ? -4.540 5.693 8.876 1.00 93.62 120 SER A O 1
ATOM 953 N N . ILE A 1 121 ? -6.211 7.034 8.219 1.00 93.12 121 ILE A N 1
ATOM 954 C CA . ILE A 1 121 ? -5.530 7.469 6.988 1.00 93.12 121 ILE A CA 1
ATOM 955 C C . ILE A 1 121 ? -4.181 8.138 7.274 1.00 93.12 121 ILE A C 1
ATOM 957 O O . ILE A 1 121 ? -3.259 8.019 6.475 1.00 93.12 121 ILE A O 1
ATOM 961 N N . THR A 1 122 ? -4.024 8.756 8.450 1.00 92.25 122 THR A N 1
ATOM 962 C CA . THR A 1 122 ? -2.748 9.328 8.913 1.00 92.25 122 THR A CA 1
ATOM 963 C C . THR A 1 122 ? -1.620 8.305 8.995 1.00 92.25 122 THR A C 1
ATOM 965 O O . THR A 1 122 ? -0.460 8.694 8.925 1.00 92.25 122 THR A O 1
ATOM 968 N N . ASP A 1 123 ? -1.950 7.019 9.102 1.00 92.06 123 ASP A N 1
ATOM 969 C CA . ASP A 1 123 ? -0.979 5.953 9.343 1.00 92.06 123 ASP A CA 1
ATOM 970 C C . ASP A 1 123 ? -0.575 5.246 8.043 1.00 92.06 123 ASP A C 1
ATOM 972 O O . ASP A 1 123 ? 0.420 4.526 8.004 1.00 92.06 123 ASP A O 1
ATOM 976 N N . HIS A 1 124 ? -1.332 5.451 6.958 1.00 95.12 124 HIS A N 1
ATOM 977 C CA . HIS A 1 124 ? -1.128 4.731 5.701 1.00 95.12 124 HIS A CA 1
ATOM 978 C C . HIS A 1 124 ? -1.265 5.588 4.432 1.00 95.12 124 HIS A C 1
ATOM 980 O O . HIS A 1 124 ? -1.158 5.037 3.336 1.00 95.12 124 HIS A O 1
ATOM 986 N N . TYR A 1 125 ? -1.441 6.913 4.541 1.00 95.25 125 TYR A N 1
ATOM 987 C CA . TYR A 1 125 ? -1.537 7.819 3.384 1.00 95.25 125 TYR A CA 1
ATOM 988 C C . TYR A 1 125 ? -0.333 7.699 2.443 1.00 95.25 125 TYR A C 1
ATOM 990 O O . TYR A 1 125 ? -0.481 7.780 1.226 1.00 95.25 125 TYR A O 1
ATOM 998 N N . TYR A 1 126 ? 0.861 7.465 2.993 1.00 94.88 126 TYR A N 1
ATOM 999 C CA . TYR A 1 126 ? 2.091 7.426 2.209 1.00 94.88 126 TYR A CA 1
ATOM 1000 C C . TYR A 1 126 ? 2.144 6.234 1.243 1.00 94.88 126 TYR A C 1
ATOM 1002 O O . TYR A 1 126 ? 2.772 6.319 0.191 1.00 94.88 126 TYR A O 1
ATOM 1010 N N . HIS A 1 127 ? 1.407 5.153 1.518 1.00 96.38 127 HIS A N 1
ATOM 1011 C CA . HIS A 1 127 ? 1.281 4.034 0.583 1.00 96.38 127 HIS A CA 1
ATOM 1012 C C . HIS A 1 127 ? 0.628 4.450 -0.746 1.00 96.38 127 HIS A C 1
ATOM 1014 O O . HIS A 1 127 ? 0.986 3.913 -1.794 1.00 96.38 127 HIS A O 1
ATOM 1020 N N . TYR A 1 128 ? -0.274 5.439 -0.733 1.00 96.19 128 TYR A N 1
ATOM 1021 C CA . TYR A 1 128 ? -0.832 6.002 -1.964 1.00 96.19 1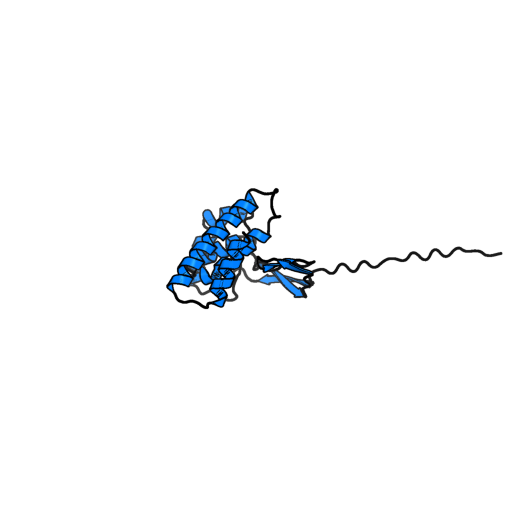28 TYR A CA 1
ATOM 1022 C C . TYR A 1 128 ? 0.213 6.783 -2.763 1.00 96.19 128 TYR A C 1
ATOM 1024 O O . TYR A 1 128 ? 0.256 6.650 -3.983 1.00 96.19 128 TYR A O 1
ATOM 1032 N N . VAL A 1 129 ? 1.084 7.543 -2.091 1.00 94.50 129 VAL A N 1
ATOM 1033 C CA . VAL A 1 129 ? 2.192 8.264 -2.741 1.00 94.50 129 VAL A CA 1
ATOM 1034 C C . VAL A 1 129 ? 3.152 7.268 -3.383 1.00 94.50 129 VAL A C 1
ATOM 1036 O O . VAL A 1 129 ? 3.415 7.359 -4.580 1.00 94.50 129 VAL A O 1
ATOM 1039 N N . ILE A 1 130 ? 3.582 6.245 -2.640 1.00 93.50 130 ILE A N 1
ATOM 1040 C CA . ILE A 1 130 ? 4.475 5.202 -3.161 1.00 93.50 130 ILE A CA 1
ATOM 1041 C C . ILE A 1 130 ? 3.848 4.472 -4.359 1.00 93.50 130 ILE A C 1
ATOM 1043 O O . ILE A 1 130 ? 4.544 4.157 -5.321 1.00 93.50 130 ILE A O 1
ATOM 1047 N N . ALA A 1 131 ? 2.533 4.235 -4.360 1.00 93.50 131 ALA A N 1
ATOM 1048 C CA . ALA A 1 131 ? 1.856 3.595 -5.488 1.00 93.50 131 ALA A CA 1
ATOM 1049 C C . ALA A 1 131 ? 1.981 4.382 -6.807 1.00 93.50 131 ALA A C 1
ATOM 1051 O O . ALA A 1 131 ? 1.938 3.782 -7.883 1.00 93.50 131 ALA A O 1
ATOM 1052 N N . THR A 1 132 ? 2.165 5.705 -6.744 1.00 91.19 132 THR A N 1
ATOM 1053 C CA . THR A 1 132 ? 2.419 6.530 -7.937 1.00 91.19 132 THR A CA 1
ATOM 1054 C C . THR A 1 132 ? 3.800 6.262 -8.539 1.00 91.19 132 THR A C 1
ATOM 1056 O O . THR A 1 132 ? 3.994 6.438 -9.740 1.00 91.19 132 THR A O 1
ATOM 1059 N N . TRP A 1 133 ? 4.754 5.781 -7.734 1.00 88.44 133 TRP A N 1
ATOM 1060 C CA . TRP A 1 133 ? 6.142 5.583 -8.146 1.00 88.44 133 TRP A CA 1
ATOM 1061 C C . TRP A 1 133 ? 6.344 4.385 -9.066 1.00 88.44 133 TRP A C 1
ATOM 1063 O O . TRP A 1 133 ? 7.374 4.343 -9.744 1.00 88.44 133 TRP A O 1
ATOM 1073 N N . GLU A 1 134 ? 5.398 3.441 -9.079 1.00 79.94 134 GLU A N 1
ATOM 1074 C CA . GLU A 1 134 ? 5.428 2.242 -9.926 1.00 79.94 134 GLU A CA 1
ATOM 1075 C C . GLU A 1 134 ? 5.191 2.550 -11.415 1.00 79.94 134 GLU A C 1
ATOM 1077 O O . GLU A 1 134 ? 5.460 1.703 -12.267 1.00 79.94 134 GLU A O 1
ATOM 1082 N N . TYR A 1 135 ? 4.712 3.753 -11.747 1.00 76.31 135 TYR A N 1
ATOM 1083 C CA . TYR A 1 135 ? 4.493 4.183 -13.125 1.00 76.31 135 TYR A CA 1
ATOM 1084 C C . TYR A 1 135 ? 5.400 5.357 -13.483 1.00 76.31 135 TYR A C 1
ATOM 1086 O O . TYR A 1 135 ? 5.655 6.244 -12.669 1.00 76.31 135 TYR A O 1
ATOM 1094 N N . ASP A 1 136 ? 5.871 5.370 -14.728 1.00 63.34 136 ASP A N 1
ATOM 1095 C CA . ASP A 1 136 ? 6.668 6.477 -15.242 1.00 63.34 136 ASP A CA 1
ATOM 1096 C C . ASP A 1 136 ? 5.850 7.778 -15.302 1.00 63.34 136 ASP A C 1
ATOM 1098 O O . ASP A 1 136 ? 4.650 7.776 -15.606 1.00 63.34 136 ASP A O 1
ATOM 1102 N N . TYR A 1 137 ? 6.533 8.893 -15.027 1.00 54.25 137 TYR A N 1
ATOM 1103 C CA . TYR A 1 137 ? 5.978 10.248 -15.048 1.00 54.25 137 TYR A CA 1
ATOM 1104 C C . TYR A 1 137 ? 5.355 10.573 -16.427 1.00 54.25 137 TYR A C 1
ATOM 1106 O O . TYR A 1 137 ? 5.807 10.034 -17.447 1.00 54.25 137 TYR A O 1
ATOM 1114 N N . PRO A 1 138 ? 4.324 11.442 -16.508 1.00 52.38 138 PRO A N 1
ATOM 1115 C CA . PRO A 1 138 ? 3.678 11.816 -17.762 1.00 52.38 138 PRO A CA 1
ATOM 1116 C C . PRO A 1 138 ? 4.677 12.170 -18.878 1.00 52.38 138 PRO A C 1
ATOM 1118 O O . PRO A 1 138 ? 5.733 12.741 -18.598 1.00 52.38 138 PRO A O 1
ATOM 1121 N N . PRO A 1 139 ? 4.347 11.883 -20.154 1.00 48.91 139 PRO A N 1
ATOM 1122 C CA . PRO A 1 139 ? 2.984 11.737 -20.693 1.00 48.91 139 PRO A CA 1
ATOM 1123 C C . PRO A 1 139 ? 2.389 10.308 -20.770 1.00 48.91 139 PRO A C 1
ATOM 1125 O O . PRO A 1 139 ? 1.388 10.118 -21.459 1.00 48.91 139 PRO A O 1
ATOM 1128 N N . PHE A 1 140 ? 2.945 9.288 -20.104 1.00 50.38 140 PHE A N 1
ATOM 1129 C CA . PHE A 1 140 ? 2.815 7.904 -20.599 1.00 50.38 140 PHE A CA 1
ATOM 1130 C C . PHE A 1 140 ? 1.878 6.907 -19.878 1.00 50.38 140 PHE A C 1
ATOM 1132 O O . PHE A 1 140 ? 1.956 5.713 -20.167 1.00 50.38 140 PHE A O 1
ATOM 1139 N N . GLY A 1 141 ? 0.896 7.308 -19.057 1.00 60.31 141 GLY A N 1
ATOM 1140 C CA . GLY A 1 141 ? -0.080 6.304 -18.596 1.00 60.31 141 GLY A CA 1
ATOM 1141 C C . GLY A 1 141 ? -1.330 6.800 -17.882 1.00 60.31 141 GLY A C 1
ATOM 1142 O O . GLY A 1 141 ? -1.244 7.413 -16.827 1.00 60.31 141 GLY A O 1
ATOM 1143 N N . LYS A 1 142 ? -2.514 6.393 -18.374 1.00 64.44 142 LYS A N 1
ATOM 1144 C CA . LYS A 1 142 ? -3.805 6.558 -17.664 1.00 64.44 142 LYS A CA 1
ATOM 1145 C C . LYS A 1 142 ? -3.766 6.018 -16.224 1.00 64.44 142 LYS A C 1
ATOM 1147 O O . LYS A 1 142 ? -4.485 6.519 -15.370 1.00 64.44 142 LYS A O 1
ATOM 1152 N N . LYS A 1 143 ? -2.931 5.000 -15.970 1.00 77.25 143 LYS A N 1
ATOM 1153 C CA . LYS A 1 143 ? -2.725 4.409 -14.641 1.00 77.25 143 LYS A CA 1
ATOM 1154 C C . LYS A 1 143 ? -1.991 5.357 -13.686 1.00 77.25 143 LYS A C 1
ATOM 1156 O O . LYS A 1 143 ? -2.442 5.482 -12.557 1.00 77.25 143 LYS A O 1
ATOM 1161 N N . TYR A 1 144 ? -0.950 6.065 -14.141 1.00 80.38 144 TYR A N 1
ATOM 1162 C CA . TYR A 1 144 ? -0.264 7.075 -13.323 1.00 80.38 144 TYR A CA 1
ATOM 1163 C C . TYR A 1 144 ? -1.264 8.132 -12.841 1.00 80.38 144 TYR A C 1
ATOM 1165 O O . TYR A 1 144 ? -1.450 8.300 -11.643 1.00 80.38 144 TYR A O 1
ATOM 1173 N N . SER A 1 145 ? -2.018 8.736 -13.770 1.00 84.62 145 SER A N 1
ATOM 1174 C CA . SER A 1 145 ? -3.016 9.759 -13.432 1.00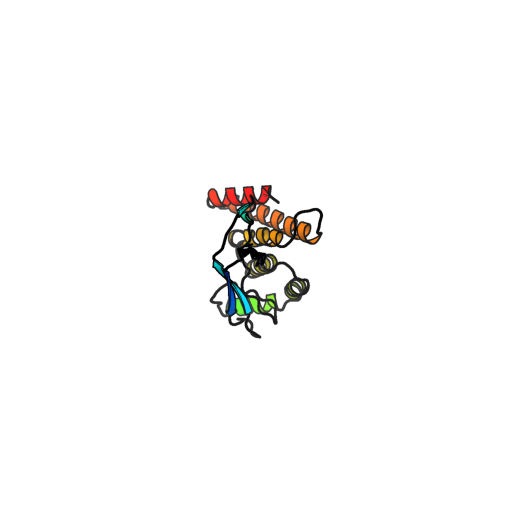 84.62 145 SER A CA 1
ATOM 1175 C C . SER A 1 145 ? -4.073 9.270 -12.439 1.00 84.62 145 SER A C 1
ATOM 1177 O O . SER A 1 145 ? -4.492 10.040 -11.584 1.00 84.62 145 SER A O 1
ATOM 1179 N N . PHE A 1 146 ? -4.504 8.009 -12.533 1.00 90.94 146 PHE A N 1
ATOM 1180 C CA . PHE A 1 146 ? -5.455 7.436 -11.581 1.00 90.94 146 PHE A CA 1
ATOM 1181 C C . PHE A 1 146 ? -4.880 7.401 -10.157 1.00 90.94 146 PHE A C 1
ATOM 1183 O O . PHE A 1 146 ? -5.491 7.956 -9.249 1.00 90.94 146 PHE A O 1
ATOM 1190 N N . TYR A 1 147 ? -3.695 6.816 -9.959 1.00 92.75 147 TYR A N 1
ATOM 1191 C CA . TYR A 1 147 ? -3.106 6.704 -8.619 1.00 92.75 147 TYR A CA 1
ATOM 1192 C C . TYR A 1 147 ? -2.667 8.056 -8.049 1.00 92.75 147 TYR A C 1
ATOM 1194 O O . TYR A 1 147 ? -2.784 8.266 -6.845 1.00 92.75 147 TYR A O 1
ATOM 1202 N N . THR A 1 148 ? -2.237 8.996 -8.896 1.00 92.19 148 THR A N 1
ATOM 1203 C CA . THR A 1 148 ? -1.959 10.378 -8.478 1.00 92.19 148 THR A CA 1
ATOM 1204 C C . THR A 1 148 ? -3.213 11.059 -7.932 1.00 92.19 148 THR A C 1
ATOM 1206 O O . THR A 1 148 ? -3.159 11.671 -6.871 1.00 92.19 148 THR A O 1
ATOM 1209 N N . LEU A 1 149 ? -4.365 10.918 -8.601 1.00 94.50 149 LEU A N 1
ATOM 1210 C CA . LEU A 1 149 ? -5.626 11.488 -8.113 1.00 94.50 149 LEU A CA 1
ATOM 1211 C C . LEU A 1 149 ? -6.065 10.864 -6.781 1.00 94.50 149 LEU A C 1
ATOM 1213 O O . LEU A 1 149 ? -6.470 11.592 -5.877 1.00 94.50 149 LEU A O 1
ATOM 1217 N N . GLU A 1 150 ? -5.934 9.543 -6.639 1.00 96.19 150 GLU A N 1
ATOM 1218 C CA . GLU A 1 150 ? -6.208 8.847 -5.374 1.00 96.19 150 GLU A CA 1
ATOM 1219 C C . GLU A 1 150 ? -5.305 9.376 -4.244 1.00 96.19 150 GLU A C 1
ATOM 1221 O O . GLU A 1 150 ? -5.787 9.694 -3.156 1.00 96.19 150 GLU A O 1
ATOM 1226 N N . ALA A 1 151 ? -4.006 9.545 -4.515 1.00 96.12 151 ALA A N 1
ATOM 1227 C CA . ALA A 1 151 ? -3.050 10.088 -3.555 1.00 96.12 151 ALA A CA 1
ATOM 1228 C C . ALA A 1 151 ? -3.371 11.541 -3.161 1.00 96.12 151 ALA A C 1
ATOM 1230 O O . ALA A 1 151 ? -3.374 11.862 -1.973 1.00 96.12 151 ALA A O 1
ATOM 1231 N N . ILE A 1 152 ? -3.718 12.405 -4.121 1.00 96.06 152 ILE A N 1
ATOM 1232 C CA . ILE A 1 152 ? -4.115 13.799 -3.864 1.00 96.06 152 ILE A CA 1
ATOM 1233 C C . ILE A 1 152 ? -5.316 13.869 -2.912 1.00 96.06 152 ILE A C 1
ATOM 1235 O O . ILE A 1 152 ? -5.299 14.633 -1.943 1.00 96.06 152 ILE A O 1
ATOM 1239 N N . GLU A 1 153 ? -6.364 13.082 -3.161 1.00 97.12 153 GLU A N 1
ATOM 1240 C CA . GLU A 1 153 ? -7.567 13.098 -2.321 1.00 97.12 153 GLU A CA 1
ATOM 1241 C C . GLU A 1 153 ? -7.283 12.588 -0.901 1.00 97.12 153 GLU A C 1
ATOM 1243 O O . GLU A 1 153 ? -7.739 13.173 0.089 1.00 97.12 153 GLU A O 1
ATOM 1248 N N . VAL A 1 154 ? -6.449 11.556 -0.782 1.00 96.88 154 VAL A N 1
ATOM 1249 C CA . VAL A 1 154 ? -5.994 11.023 0.505 1.00 96.88 154 VAL A CA 1
ATOM 1250 C C . VAL A 1 154 ? -5.164 12.044 1.290 1.00 96.88 154 VAL A C 1
ATOM 1252 O O . VAL A 1 154 ? -5.395 12.229 2.490 1.00 96.88 154 VAL A O 1
ATOM 1255 N N . LEU A 1 155 ? -4.238 12.755 0.643 1.00 96.00 155 LEU A N 1
ATOM 1256 C CA . LEU A 1 155 ? -3.420 13.783 1.292 1.00 96.00 155 LEU A CA 1
ATOM 1257 C C . LEU A 1 155 ? -4.281 14.958 1.772 1.00 96.00 155 LEU A C 1
ATOM 1259 O O . LEU A 1 155 ? -4.154 15.379 2.923 1.00 96.00 155 LEU A O 1
ATOM 1263 N N . LYS A 1 156 ? -5.238 15.430 0.960 1.00 95.94 156 LYS A N 1
ATOM 1264 C CA . LYS A 1 156 ? -6.208 16.462 1.377 1.00 95.94 156 LYS A CA 1
ATOM 1265 C C . LYS A 1 156 ? -7.003 16.036 2.612 1.00 95.94 156 LYS A C 1
ATOM 1267 O O . LYS A 1 156 ? -7.152 16.819 3.553 1.00 95.94 156 LYS A O 1
ATOM 1272 N N . LYS A 1 157 ? -7.500 14.795 2.631 1.00 94.38 157 LYS A N 1
ATOM 1273 C CA . LYS A 1 157 ? -8.222 14.234 3.784 1.00 94.38 157 LYS A CA 1
ATOM 1274 C C . LYS A 1 157 ? -7.332 14.192 5.027 1.00 94.38 157 LYS A C 1
ATOM 1276 O O . LYS A 1 157 ? -7.768 14.589 6.108 1.00 94.38 157 LYS A O 1
ATOM 1281 N N . THR A 1 158 ? -6.083 13.764 4.861 1.00 93.94 158 THR A N 1
ATOM 1282 C CA . THR A 1 158 ? -5.081 13.685 5.933 1.00 93.94 158 THR A CA 1
ATOM 1283 C C . THR A 1 158 ? -4.797 15.062 6.535 1.00 93.94 158 THR A C 1
ATOM 1285 O O . THR A 1 158 ? -4.863 15.220 7.753 1.00 93.94 158 THR A O 1
ATOM 1288 N N . ILE A 1 159 ? -4.604 16.089 5.700 1.00 92.69 159 ILE A N 1
ATOM 1289 C CA . ILE A 1 159 ? -4.441 17.489 6.130 1.00 92.69 159 ILE A CA 1
ATOM 1290 C C . ILE A 1 159 ? -5.644 17.965 6.951 1.00 92.69 159 ILE A C 1
ATOM 1292 O O . ILE A 1 159 ? -5.472 18.598 7.996 1.00 92.69 159 ILE A O 1
ATOM 1296 N N . GLY A 1 160 ? -6.863 17.644 6.504 1.00 91.25 160 GLY A N 1
ATOM 1297 C CA . GLY A 1 160 ? -8.094 17.991 7.216 1.00 91.25 160 GLY A CA 1
ATOM 1298 C C . GLY A 1 160 ? -8.136 17.427 8.640 1.00 91.25 160 GLY A C 1
ATOM 1299 O O . GLY A 1 160 ? -8.467 18.155 9.575 1.00 91.25 160 GLY A O 1
ATOM 1300 N N . ILE A 1 161 ? -7.738 16.162 8.807 1.00 89.88 161 ILE A N 1
ATOM 1301 C CA . ILE A 1 161 ? -7.677 15.474 10.108 1.00 89.88 161 ILE A CA 1
ATOM 1302 C C . ILE A 1 161 ? -6.552 16.037 10.985 1.00 89.88 161 ILE A C 1
ATOM 1304 O O . ILE A 1 161 ? -6.748 16.297 12.172 1.00 89.88 161 ILE A O 1
ATOM 1308 N N . MET A 1 162 ? -5.363 16.259 10.423 1.00 88.94 162 MET A N 1
ATOM 1309 C CA . MET A 1 162 ? -4.232 16.791 11.189 1.00 88.94 162 MET A CA 1
ATOM 1310 C C . MET A 1 162 ? -4.518 18.191 11.733 1.00 88.94 162 MET A C 1
ATOM 1312 O O . MET A 1 162 ? -4.213 18.477 12.892 1.00 88.94 162 MET A O 1
ATOM 1316 N N . ARG A 1 163 ? -5.188 19.033 10.938 1.00 85.94 163 ARG A N 1
ATOM 1317 C CA . ARG A 1 163 ? -5.613 20.370 11.361 1.00 85.94 163 ARG A CA 1
ATOM 1318 C C . ARG A 1 163 ? -6.618 20.334 12.516 1.00 85.94 163 ARG A C 1
ATOM 1320 O O . ARG A 1 163 ? -6.595 21.242 13.343 1.00 85.94 163 ARG A O 1
ATOM 1327 N N . SER A 1 164 ? -7.501 19.334 12.583 1.00 83.00 164 SER A N 1
ATOM 1328 C CA . SER A 1 164 ? -8.478 19.228 13.676 1.00 83.00 164 SER A CA 1
ATOM 1329 C C . SER A 1 164 ? -7.875 18.694 14.974 1.00 83.00 164 SER A C 1
ATOM 1331 O O . SER A 1 164 ? -8.371 19.025 16.047 1.00 83.00 164 SER A O 1
ATOM 1333 N N . ASN A 1 165 ? -6.816 17.886 14.885 1.00 78.50 165 ASN A N 1
ATOM 1334 C CA . ASN A 1 165 ? -6.315 17.090 16.007 1.00 78.50 165 ASN A CA 1
ATOM 1335 C C . ASN A 1 165 ? -5.015 17.618 16.641 1.00 78.50 165 ASN A C 1
ATOM 1337 O O . ASN A 1 165 ? -4.486 16.951 17.526 1.00 78.50 165 ASN A O 1
ATOM 1341 N N . LEU A 1 166 ? -4.499 18.783 16.215 1.00 68.06 166 LEU A N 1
ATOM 1342 C CA . LEU A 1 166 ? -3.213 19.340 16.685 1.00 68.06 166 LEU A CA 1
ATOM 1343 C C . LEU A 1 166 ? -2.072 18.300 16.629 1.00 68.06 166 LEU A C 1
ATOM 1345 O O . LEU A 1 166 ? -1.248 18.209 17.539 1.00 68.06 166 LEU A O 1
ATOM 1349 N N . LEU A 1 167 ? -2.058 17.474 15.575 1.00 65.50 167 LEU A N 1
ATOM 1350 C CA . LEU A 1 167 ? -0.986 16.502 15.348 1.00 65.50 167 LEU A CA 1
ATOM 1351 C C . LEU A 1 167 ? 0.351 17.222 15.094 1.00 65.50 167 LEU A C 1
ATOM 1353 O O . LEU A 1 167 ? 0.370 18.413 14.787 1.00 65.50 167 LEU A O 1
ATOM 1357 N N . SER A 1 168 ? 1.461 16.489 15.244 1.00 68.69 168 SER A N 1
ATOM 1358 C CA . SER A 1 168 ? 2.838 16.987 15.084 1.00 68.69 168 SER A CA 1
ATOM 1359 C C . SER A 1 168 ? 2.982 17.957 13.903 1.00 68.69 168 SER A C 1
ATOM 1361 O O . SER A 1 168 ? 2.701 17.584 12.761 1.00 68.69 168 SER A O 1
ATOM 1363 N N . GLU A 1 169 ? 3.469 19.178 14.170 1.00 75.00 169 GLU A N 1
ATOM 1364 C CA . GLU A 1 169 ? 3.706 20.205 13.141 1.00 75.00 169 GLU A CA 1
ATOM 1365 C C . GLU A 1 169 ? 4.577 19.668 11.994 1.00 75.00 169 GLU A C 1
ATOM 1367 O O . GLU A 1 169 ? 4.344 19.990 10.831 1.00 75.00 169 GLU A O 1
ATOM 1372 N N . THR A 1 170 ? 5.526 18.778 12.298 1.00 79.12 170 THR A N 1
ATOM 1373 C CA . THR A 1 170 ? 6.418 18.169 11.305 1.00 79.12 170 THR A CA 1
ATOM 1374 C C . THR A 1 170 ? 5.670 17.273 10.317 1.00 79.12 170 THR A C 1
ATOM 1376 O O . THR A 1 170 ? 5.877 17.399 9.113 1.00 79.12 170 THR A O 1
ATOM 1379 N N . GLN A 1 171 ? 4.773 16.404 10.799 1.00 79.69 171 GLN A N 1
ATOM 1380 C CA . GLN A 1 171 ? 3.985 15.522 9.924 1.00 79.69 171 GLN A CA 1
ATOM 1381 C C . GLN A 1 171 ? 3.010 16.327 9.065 1.00 79.69 171 GLN A C 1
ATOM 1383 O O . GLN A 1 171 ? 2.813 16.031 7.892 1.00 79.69 171 GLN A O 1
ATOM 1388 N N . PHE A 1 172 ? 2.426 17.382 9.633 1.00 85.75 172 PHE A N 1
ATOM 1389 C CA . PHE A 1 172 ? 1.551 18.274 8.883 1.00 85.75 172 PHE A CA 1
ATOM 1390 C C . PHE A 1 172 ? 2.283 18.928 7.706 1.00 85.75 172 PHE A C 1
ATOM 1392 O O . PHE A 1 172 ? 1.761 18.947 6.592 1.00 85.75 172 PHE A O 1
ATOM 1399 N N . VAL A 1 173 ? 3.495 19.437 7.942 1.00 86.69 173 VAL A N 1
ATOM 1400 C CA . VAL A 1 173 ? 4.334 20.057 6.909 1.00 86.69 173 VAL A CA 1
ATOM 1401 C C . VAL A 1 173 ? 4.714 19.049 5.821 1.00 86.69 173 VAL A C 1
ATOM 1403 O O . VAL A 1 173 ? 4.582 19.362 4.641 1.00 86.69 173 VAL A O 1
ATOM 1406 N N . GLU A 1 174 ? 5.108 17.832 6.196 1.00 88.25 174 GLU A N 1
ATOM 1407 C CA . GLU A 1 174 ? 5.434 16.754 5.253 1.00 88.25 174 GLU A CA 1
ATOM 1408 C C . GLU A 1 174 ? 4.273 16.451 4.295 1.00 88.25 174 GLU A C 1
ATOM 1410 O O . GLU A 1 174 ? 4.453 16.471 3.080 1.00 88.25 174 GLU A O 1
ATOM 1415 N N . VAL A 1 175 ? 3.057 16.272 4.818 1.00 90.62 175 VAL A N 1
ATOM 1416 C CA . VAL A 1 175 ? 1.873 15.979 3.992 1.00 90.62 175 VAL A CA 1
ATOM 1417 C C . VAL A 1 175 ? 1.555 17.126 3.022 1.00 90.62 175 VAL A C 1
ATOM 1419 O O . VAL A 1 175 ? 1.126 16.873 1.896 1.00 90.62 175 VAL A O 1
ATOM 1422 N N . HIS A 1 176 ? 1.792 18.385 3.413 1.00 89.62 176 HIS A N 1
ATOM 1423 C CA . HIS A 1 176 ? 1.632 19.528 2.503 1.00 89.62 176 HIS A CA 1
ATOM 1424 C C . HIS A 1 176 ? 2.662 19.523 1.377 1.00 89.62 176 HIS A C 1
ATOM 1426 O O . HIS A 1 176 ? 2.299 19.818 0.240 1.00 89.62 176 HIS A O 1
ATOM 1432 N N . TYR A 1 177 ? 3.920 19.194 1.680 1.00 90.50 177 TYR A N 1
ATOM 1433 C CA . TYR A 1 177 ? 4.959 19.076 0.660 1.00 90.50 177 TYR A CA 1
ATOM 1434 C C . TYR A 1 177 ? 4.632 17.962 -0.329 1.00 90.50 177 TYR A C 1
ATOM 1436 O O . TYR A 1 177 ? 4.618 18.217 -1.526 1.00 90.50 177 TYR A O 1
ATOM 1444 N N . LEU A 1 178 ? 4.259 16.775 0.154 1.00 92.69 178 LEU A N 1
ATOM 1445 C CA . LEU A 1 178 ? 3.869 15.662 -0.715 1.00 92.69 178 LEU A CA 1
ATOM 1446 C C . LEU A 1 178 ? 2.699 16.026 -1.636 1.00 92.69 178 LEU A C 1
ATOM 1448 O O . LEU A 1 178 ? 2.699 15.658 -2.805 1.00 92.69 178 LEU A O 1
ATOM 1452 N N . LEU A 1 179 ? 1.717 16.780 -1.131 1.00 92.56 179 LEU A N 1
ATOM 1453 C CA . LEU A 1 179 ? 0.587 17.237 -1.940 1.00 92.56 179 LEU A CA 1
ATOM 1454 C C . LEU A 1 179 ? 1.001 18.241 -3.026 1.00 92.56 179 LEU A C 1
ATOM 1456 O O . LEU A 1 179 ? 0.341 18.311 -4.054 1.00 92.56 179 LEU A O 1
ATOM 1460 N N . ALA A 1 180 ? 2.050 19.032 -2.805 1.00 90.50 180 ALA A N 1
ATOM 1461 C CA . ALA A 1 180 ? 2.534 19.995 -3.792 1.00 90.50 180 ALA A CA 1
ATOM 1462 C C . ALA A 1 180 ? 3.292 19.335 -4.959 1.00 90.50 180 ALA A C 1
ATOM 1464 O O . ALA A 1 180 ? 3.420 19.952 -6.015 1.00 90.50 180 ALA A O 1
ATOM 1465 N N . GLU A 1 181 ? 3.778 18.106 -4.771 1.00 87.75 181 GLU A N 1
ATOM 1466 C CA . GLU A 1 181 ? 4.574 17.363 -5.757 1.00 87.75 181 GLU A CA 1
ATOM 1467 C C . GLU A 1 181 ? 3.746 16.446 -6.673 1.00 87.75 181 GLU A C 1
ATOM 1469 O O . GLU A 1 181 ? 4.281 15.909 -7.645 1.00 87.75 181 GLU A O 1
ATOM 1474 N N . LEU A 1 182 ? 2.456 16.258 -6.372 1.00 84.38 182 LEU A N 1
ATOM 1475 C CA . LEU A 1 182 ? 1.516 15.415 -7.124 1.00 84.38 182 LEU A CA 1
ATOM 1476 C C . LEU A 1 182 ? 0.563 16.243 -7.993 1.00 84.38 182 LEU A C 1
ATOM 1478 O O . LEU A 1 182 ? 0.300 15.804 -9.138 1.00 84.38 182 LEU A O 1
#

Foldseek 3Di:
DDDDDDPPDPPPPPPDPAFPKDKDWACDLLDDGTFIWIDTPDDDFPDADLLRFTHDNDTDDTFAGAHPPQGDRPRDDDDDPVLSVQCNVVSPDPVNSVCVVVPQARLVSVLVSCVSVVHDLLVRLSSLSSSLVVDDDPPDDPNNVVSLVVSLVSLVVNLVVCVVPVPDPVSNVSSVSNNVRD

Secondary structure (DSSP, 8-state):
-------------------EEEEEEE--TTSSSPEEEEEEEE---SEE-TTSPEESS---PPPPPB-TTT--B--SS---HHHHHHHHHHHTSHHHHHHHHTT--HHHHHHHHHHHTT--HHHHHHHHHHHHTTSPPTTS-HHHHHHHHHHHHHHHHHHHHHHHHT--HHHHHHHHHHHH--